Protein AF-A0A4C2EU57-F1 (afdb_monomer)

Foldseek 3Di:
DVVLQVQLQVLCCVQVVWRWDFDCVDDDARGKIWTWDWADFPNDIFTWIWIWDDHLVFIDTAKIKTKDFPPDPCVVRCVVQWAFDDDPDRITITIGGDDCVRCVVVRVSSRVSSVVRND

Organism: NCBI:txid2509225

Mean predicted aligned error: 3.51 Å

pLDDT: mean 94.24, std 5.24, range [62.16, 97.94]

Structure (mmCIF, N/CA/C/O backbone):
data_AF-A0A4C2EU57-F1
#
_entry.id   AF-A0A4C2EU57-F1
#
loop_
_atom_site.group_PDB
_atom_site.id
_atom_site.type_symbol
_atom_site.label_atom_id
_atom_site.label_alt_id
_atom_site.label_comp_id
_atom_site.label_asym_id
_atom_site.label_entity_id
_atom_site.label_seq_id
_atom_site.pdbx_PDB_ins_code
_atom_site.Cartn_x
_atom_site.Cartn_y
_atom_site.Cartn_z
_atom_site.occupancy
_atom_site.B_iso_or_equiv
_atom_site.auth_seq_id
_atom_site.auth_comp_id
_atom_site.auth_asym_id
_atom_site.auth_atom_id
_atom_site.pdbx_PDB_model_num
ATOM 1 N N . MET A 1 1 ? -20.353 -2.893 13.378 1.00 62.16 1 MET A N 1
ATOM 2 C CA . MET A 1 1 ? -19.400 -3.326 12.343 1.00 62.16 1 MET A CA 1
ATOM 3 C C . MET A 1 1 ? -19.336 -2.247 11.286 1.00 62.16 1 MET A C 1
ATOM 5 O O . MET A 1 1 ? -18.338 -1.561 11.316 1.00 62.16 1 MET A O 1
ATOM 9 N N . SER A 1 2 ? -20.425 -1.957 10.550 1.00 71.56 2 SER A N 1
ATOM 10 C CA . SER A 1 2 ? -20.508 -0.766 9.669 1.00 71.56 2 SER A CA 1
ATOM 11 C C . SER A 1 2 ? -20.022 0.517 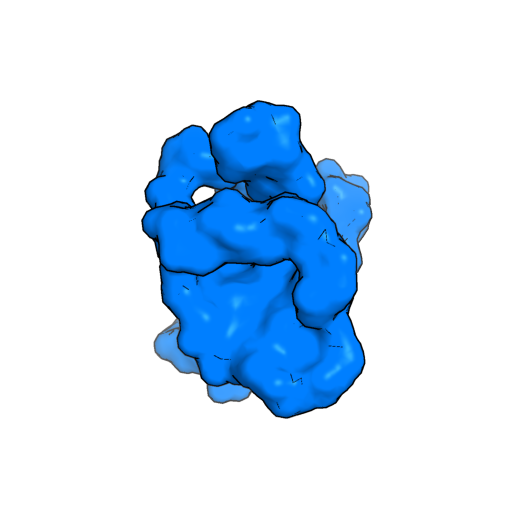10.354 1.00 71.56 2 SER A C 1
ATOM 13 O O . SER A 1 2 ? -19.064 1.101 9.890 1.00 71.56 2 SER A O 1
ATOM 15 N N . ASP A 1 3 ? -20.553 0.844 11.541 1.00 85.81 3 ASP A N 1
ATOM 16 C CA . ASP A 1 3 ? -20.155 2.072 12.253 1.00 85.81 3 ASP A CA 1
ATOM 17 C C . ASP A 1 3 ? -18.651 2.171 12.588 1.00 85.81 3 ASP A C 1
ATOM 19 O O . ASP A 1 3 ? -18.148 3.273 12.731 1.00 85.81 3 ASP A O 1
ATOM 23 N N . LYS A 1 4 ? -17.942 1.039 12.743 1.00 92.25 4 LYS A N 1
ATOM 24 C CA . LYS A 1 4 ? -16.491 1.032 13.013 1.00 92.25 4 LYS A CA 1
ATOM 25 C C . LYS A 1 4 ? -15.656 1.081 11.737 1.00 92.25 4 LYS A C 1
ATOM 27 O O . LYS A 1 4 ? -14.528 1.541 11.784 1.00 92.25 4 LYS A O 1
ATOM 32 N N . VAL A 1 5 ? -16.185 0.545 10.639 1.00 94.75 5 VAL A N 1
ATOM 33 C CA . VAL A 1 5 ? -15.536 0.636 9.329 1.00 94.75 5 VAL A CA 1
ATOM 34 C C . VAL A 1 5 ? -15.584 2.081 8.859 1.00 94.75 5 VAL A C 1
ATOM 36 O O . VAL A 1 5 ? -14.535 2.628 8.563 1.00 94.75 5 VAL A O 1
ATOM 39 N N . ASP A 1 6 ? -16.756 2.716 8.931 1.00 95.31 6 ASP A N 1
ATOM 40 C CA . ASP A 1 6 ? -16.919 4.131 8.584 1.00 95.31 6 ASP A CA 1
ATOM 41 C C . ASP A 1 6 ? -16.002 5.022 9.460 1.00 95.31 6 ASP A C 1
ATOM 43 O O . ASP A 1 6 ? -15.330 5.911 8.957 1.00 95.31 6 ASP A O 1
ATOM 47 N N . GLU A 1 7 ? -15.909 4.744 10.771 1.00 96.38 7 GLU A N 1
ATOM 48 C CA . GLU A 1 7 ? -15.002 5.464 11.686 1.00 96.38 7 GLU A CA 1
ATOM 49 C C . GLU A 1 7 ? -13.516 5.239 11.358 1.00 96.38 7 GLU A C 1
ATOM 51 O O . GLU A 1 7 ? -12.709 6.147 11.529 1.00 96.38 7 GLU A O 1
ATOM 56 N N . PHE A 1 8 ? -13.149 4.044 10.889 1.00 97.00 8 PHE A N 1
ATOM 57 C CA . PHE A 1 8 ? -11.786 3.747 10.454 1.00 97.00 8 PHE A CA 1
ATOM 58 C C . PHE A 1 8 ? -11.440 4.457 9.141 1.00 97.00 8 PHE A C 1
ATOM 60 O O . PHE A 1 8 ? -10.377 5.061 9.067 1.00 97.00 8 PHE A O 1
ATOM 67 N N . GLU A 1 9 ? -12.330 4.433 8.146 1.00 96.81 9 GLU A N 1
ATOM 68 C CA . GLU A 1 9 ? -12.160 5.159 6.877 1.00 96.81 9 GLU A CA 1
ATOM 69 C C . GLU A 1 9 ? -11.974 6.665 7.125 1.00 96.81 9 GLU A C 1
ATOM 71 O O . GLU A 1 9 ? -10.974 7.237 6.689 1.00 96.81 9 GLU A O 1
ATOM 76 N N . ASP A 1 10 ? -12.868 7.277 7.915 1.00 96.44 10 ASP A N 1
ATOM 77 C CA . ASP A 1 10 ? -12.787 8.698 8.281 1.00 96.44 10 ASP A CA 1
ATOM 78 C C . ASP A 1 10 ? -11.459 9.022 9.003 1.00 96.44 10 ASP A C 1
ATOM 80 O O . ASP A 1 10 ? -10.816 10.037 8.728 1.00 96.44 10 ASP A O 1
ATOM 84 N N . ALA A 1 11 ? -11.021 8.165 9.932 1.00 96.69 11 ALA A N 1
ATOM 85 C CA . ALA A 1 11 ? -9.796 8.396 10.696 1.00 96.69 11 ALA A CA 1
ATOM 86 C C . ALA A 1 11 ? -8.523 8.239 9.847 1.00 96.69 11 ALA A C 1
ATOM 88 O O . ALA A 1 11 ? -7.564 8.984 10.047 1.00 96.69 11 ALA A O 1
ATOM 89 N N . VAL A 1 12 ? -8.503 7.317 8.879 1.00 96.81 12 VAL A N 1
ATOM 90 C CA . VAL A 1 12 ? -7.383 7.187 7.932 1.00 96.81 12 VAL A CA 1
ATOM 91 C C . VAL A 1 12 ? -7.277 8.446 7.059 1.00 96.81 12 VAL A C 1
ATOM 93 O O . VAL A 1 12 ? -6.183 9.000 6.929 1.00 96.81 12 VAL A O 1
ATOM 96 N N . GLU A 1 13 ? -8.399 8.982 6.561 1.00 95.44 13 GLU A N 1
ATOM 97 C CA . GLU A 1 13 ? -8.397 10.242 5.798 1.00 95.44 13 GLU A CA 1
ATOM 98 C C . GLU A 1 13 ? -7.854 11.414 6.635 1.00 95.44 13 GLU A C 1
ATOM 100 O O . GLU A 1 13 ? -7.009 12.187 6.170 1.00 95.44 13 GLU A O 1
ATOM 105 N N . GLU A 1 14 ? -8.297 11.539 7.890 1.00 94.25 14 GLU A N 1
ATOM 106 C CA . GLU A 1 14 ? -7.901 12.639 8.775 1.00 94.25 14 GLU A CA 1
ATO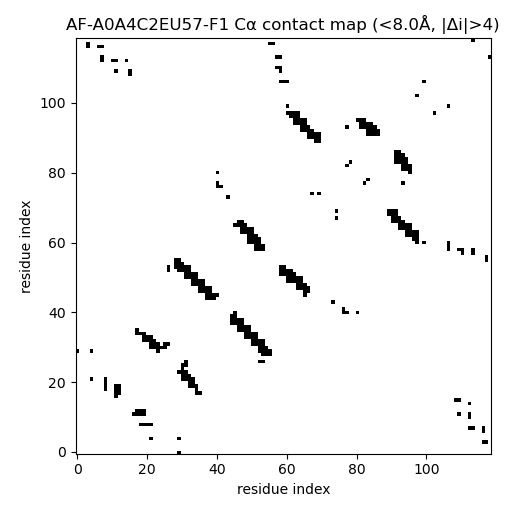M 107 C C . GLU A 1 14 ? -6.443 12.555 9.260 1.00 94.25 14 GLU A C 1
ATOM 109 O O . GLU A 1 14 ? -5.792 13.595 9.421 1.00 94.25 14 GLU A O 1
ATOM 114 N N . GLU A 1 15 ? -5.934 11.349 9.528 1.00 94.56 15 GLU A N 1
ATOM 115 C CA . GLU A 1 15 ? -4.646 11.150 10.203 1.00 94.56 15 GLU A CA 1
ATOM 116 C C . GLU A 1 15 ? -3.488 10.821 9.255 1.00 94.56 15 GLU A C 1
ATOM 118 O O . GLU A 1 15 ? -2.346 11.174 9.564 1.00 94.56 15 GLU A O 1
ATOM 123 N N . THR A 1 16 ? -3.752 10.196 8.101 1.00 88.06 16 THR A N 1
ATOM 124 C CA . THR A 1 16 ? -2.698 9.754 7.168 1.00 88.06 16 THR A CA 1
ATOM 125 C C . THR A 1 16 ? -2.768 10.409 5.790 1.00 88.06 16 THR A C 1
ATOM 127 O O . THR A 1 16 ? -1.934 10.102 4.947 1.00 88.06 16 THR A O 1
ATOM 130 N N . GLU A 1 17 ? -3.735 11.303 5.545 1.00 89.25 17 GLU A N 1
ATOM 131 C CA . GLU A 1 17 ? -3.986 11.935 4.234 1.00 89.25 17 GLU A CA 1
ATOM 132 C C . GLU A 1 17 ? -4.315 10.927 3.107 1.00 89.25 17 GLU A C 1
ATOM 134 O O . GLU A 1 17 ? -4.258 11.278 1.927 1.00 89.25 17 GLU A O 1
ATOM 139 N N . HIS A 1 18 ? -4.676 9.687 3.462 1.00 9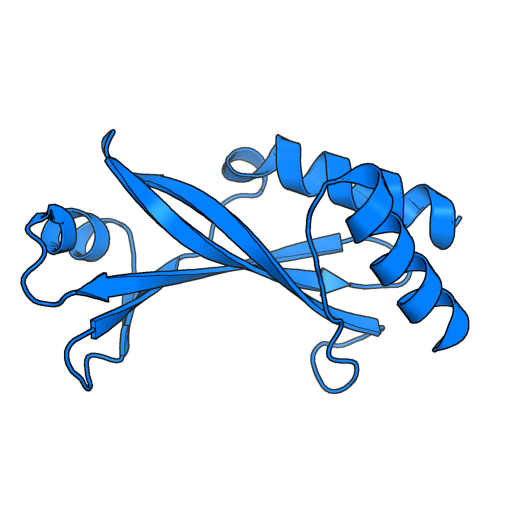2.50 18 HIS A N 1
ATOM 140 C CA . HIS A 1 18 ? -5.055 8.637 2.517 1.00 92.50 18 HIS A CA 1
ATOM 141 C C . HIS A 1 18 ? -6.575 8.481 2.505 1.00 92.50 18 HIS A C 1
ATOM 143 O O . HIS A 1 18 ? -7.186 8.310 3.552 1.00 92.50 18 HIS A O 1
ATOM 149 N N . ASP A 1 19 ? -7.179 8.521 1.322 1.00 93.19 19 ASP A N 1
ATOM 150 C CA . ASP A 1 19 ? -8.604 8.239 1.138 1.00 93.19 19 ASP A CA 1
ATOM 151 C C . ASP A 1 19 ? -8.756 6.748 0.828 1.00 93.19 19 ASP A C 1
ATOM 153 O O . ASP A 1 19 ? -8.244 6.273 -0.189 1.00 93.19 19 ASP A O 1
ATOM 157 N N . ILE A 1 20 ? -9.396 6.003 1.729 1.00 96.31 20 ILE A N 1
ATOM 158 C CA . ILE A 1 20 ? -9.557 4.553 1.607 1.00 96.31 20 ILE A CA 1
ATOM 159 C C . ILE A 1 20 ? -11.028 4.169 1.568 1.00 96.31 20 ILE A C 1
ATOM 161 O O . ILE A 1 20 ? -11.893 4.823 2.146 1.00 96.31 20 ILE A O 1
ATOM 165 N N . TRP A 1 21 ? -11.301 3.032 0.937 1.00 95.94 21 TRP A N 1
ATOM 166 C CA . TRP A 1 21 ? -12.607 2.395 0.995 1.00 95.94 21 TRP A CA 1
ATOM 167 C C . TRP A 1 21 ? -12.450 0.911 1.308 1.00 95.94 21 TRP A C 1
ATOM 169 O O . TRP A 1 21 ? -11.718 0.198 0.620 1.00 95.94 21 TRP A O 1
ATOM 179 N N . VAL A 1 22 ? -13.145 0.441 2.343 1.00 96.69 22 VAL A N 1
ATOM 180 C CA . VAL A 1 22 ? -13.088 -0.949 2.789 1.00 96.69 22 VAL A CA 1
ATOM 181 C C . VAL A 1 22 ? -14.158 -1.775 2.074 1.00 96.69 22 VAL A C 1
ATOM 183 O O . VAL A 1 22 ? -15.360 -1.679 2.354 1.00 96.69 22 VAL A O 1
ATOM 186 N N . ASP A 1 23 ? -13.721 -2.687 1.207 1.00 95.81 23 ASP A N 1
ATOM 187 C CA . ASP A 1 23 ? -14.577 -3.710 0.621 1.00 95.81 23 ASP A CA 1
ATOM 188 C C . ASP A 1 23 ? -14.861 -4.833 1.631 1.00 95.81 23 ASP A C 1
ATOM 190 O O . ASP A 1 23 ? -14.106 -5.798 1.782 1.00 95.81 23 ASP A O 1
ATOM 194 N N . GLN A 1 24 ? -16.016 -4.741 2.293 1.00 93.69 24 GLN A N 1
ATOM 195 C CA . GLN A 1 24 ? -16.517 -5.757 3.230 1.00 93.69 24 GLN A CA 1
ATOM 196 C C . GLN A 1 24 ? -16.990 -7.058 2.542 1.00 93.69 24 GLN A C 1
ATOM 198 O O . GLN A 1 24 ? -17.507 -7.966 3.200 1.00 93.69 24 GLN A O 1
ATOM 203 N N . HIS A 1 25 ? -16.898 -7.163 1.212 1.00 92.88 25 HIS A N 1
ATOM 204 C CA . HIS A 1 25 ? -17.126 -8.406 0.471 1.00 92.88 25 HIS A CA 1
ATOM 205 C C . HIS A 1 25 ? -15.837 -9.187 0.191 1.00 92.88 25 HIS A C 1
ATOM 207 O O . HIS A 1 25 ? -15.919 -10.308 -0.324 1.00 92.88 25 HIS A O 1
ATOM 213 N N . MET A 1 26 ? -14.683 -8.624 0.546 1.00 89.69 26 MET A N 1
ATOM 214 C CA . MET A 1 26 ? -13.369 -9.248 0.436 1.00 89.69 26 MET A CA 1
ATOM 215 C C . MET A 1 26 ? -12.781 -9.550 1.820 1.00 89.69 26 MET A C 1
ATOM 217 O O . MET A 1 26 ? -13.196 -8.986 2.826 1.00 89.69 26 MET A O 1
ATOM 221 N N . GLY A 1 27 ? -11.826 -10.478 1.873 1.00 83.31 27 GLY A N 1
ATOM 222 C CA . GLY A 1 27 ? -11.190 -10.899 3.122 1.00 83.31 27 GLY A CA 1
ATOM 223 C C . GLY A 1 27 ? -12.000 -11.871 3.981 1.00 83.31 27 GLY A C 1
ATOM 224 O O . GLY A 1 27 ? -13.115 -12.276 3.648 1.00 83.31 27 GLY A O 1
ATOM 225 N N . ASP A 1 28 ? -11.376 -12.295 5.081 1.00 79.50 28 ASP A N 1
ATOM 226 C CA . ASP A 1 28 ? -11.912 -13.321 5.985 1.00 79.50 28 ASP A CA 1
ATOM 227 C C . ASP A 1 28 ? -12.620 -12.736 7.226 1.00 79.50 28 ASP A C 1
ATOM 229 O O . ASP A 1 28 ? -13.335 -13.474 7.911 1.00 79.50 28 ASP A O 1
ATOM 233 N N . ASP A 1 29 ? -12.433 -11.441 7.523 1.00 89.50 29 ASP A N 1
ATOM 234 C CA . ASP A 1 29 ? -12.979 -10.770 8.715 1.00 89.50 29 ASP A CA 1
ATOM 235 C C . ASP A 1 29 ? -13.754 -9.482 8.379 1.00 89.50 29 ASP A C 1
ATOM 237 O O . ASP A 1 29 ? -14.941 -9.566 8.055 1.00 89.50 29 ASP A O 1
ATOM 241 N N . ILE A 1 30 ? -13.118 -8.302 8.446 1.00 94.81 30 ILE A N 1
ATOM 242 C CA . ILE A 1 30 ? -13.809 -7.022 8.224 1.00 94.81 30 ILE A CA 1
ATOM 243 C C . ILE A 1 30 ? -13.879 -6.680 6.737 1.00 94.81 30 ILE A C 1
ATOM 245 O O . ILE A 1 30 ? -14.962 -6.375 6.242 1.00 94.81 30 ILE A O 1
ATOM 249 N N . GLY A 1 31 ? -12.746 -6.692 6.040 1.00 96.12 31 GLY A N 1
ATOM 250 C CA . GLY A 1 31 ? -12.689 -6.267 4.645 1.00 96.12 31 GLY A CA 1
ATOM 251 C C . GLY A 1 31 ? -11.269 -6.071 4.142 1.00 96.12 31 GLY A C 1
ATOM 252 O O . GLY A 1 31 ? -10.311 -6.161 4.915 1.00 96.12 31 GLY A O 1
ATOM 253 N N . TRP A 1 32 ? -11.139 -5.788 2.850 1.00 97.62 32 TRP A N 1
ATOM 254 C CA . TRP A 1 32 ? -9.889 -5.303 2.262 1.00 97.62 32 TRP A CA 1
ATOM 255 C C . TRP A 1 32 ? -10.004 -3.827 1.915 1.00 97.62 32 TRP A C 1
ATOM 257 O O . TRP A 1 32 ? -11.094 -3.352 1.620 1.00 97.62 32 TRP A O 1
ATOM 267 N N . PHE A 1 33 ? -8.891 -3.112 1.943 1.00 97.69 33 PHE A N 1
ATOM 268 C CA . PHE A 1 33 ? -8.782 -1.751 1.428 1.00 97.69 33 PHE A CA 1
ATOM 269 C C . PHE A 1 33 ? -7.418 -1.594 0.769 1.00 97.69 33 PHE A C 1
ATOM 271 O O . PHE A 1 33 ? -6.499 -2.352 1.084 1.00 97.69 33 PHE A O 1
ATOM 278 N N . PHE A 1 34 ? -7.284 -0.609 -0.109 1.00 97.25 34 PHE A N 1
ATOM 279 C CA . PHE A 1 34 ? -6.008 -0.282 -0.727 1.00 97.25 34 PHE A CA 1
ATOM 280 C C . PHE A 1 34 ? -5.557 1.122 -0.334 1.00 97.25 34 PHE A C 1
ATOM 282 O O . PHE A 1 34 ? -6.372 1.964 0.048 1.00 97.25 34 PHE A O 1
ATOM 289 N N . VAL A 1 35 ? -4.250 1.354 -0.406 1.00 97.50 35 VAL A N 1
ATOM 290 C CA . VAL A 1 35 ? -3.633 2.666 -0.217 1.00 97.50 35 VAL A CA 1
ATOM 291 C C . VAL A 1 35 ? -2.666 2.927 -1.360 1.00 97.50 35 VAL A C 1
ATOM 293 O O . VAL A 1 35 ? -1.759 2.128 -1.597 1.00 97.50 35 VAL A O 1
ATOM 296 N N . ASP A 1 36 ? -2.826 4.074 -2.015 1.00 95.88 36 ASP A N 1
ATOM 297 C CA . ASP A 1 36 ? -1.856 4.572 -2.987 1.00 95.88 36 ASP A CA 1
ATOM 298 C C . ASP A 1 36 ? -0.548 4.9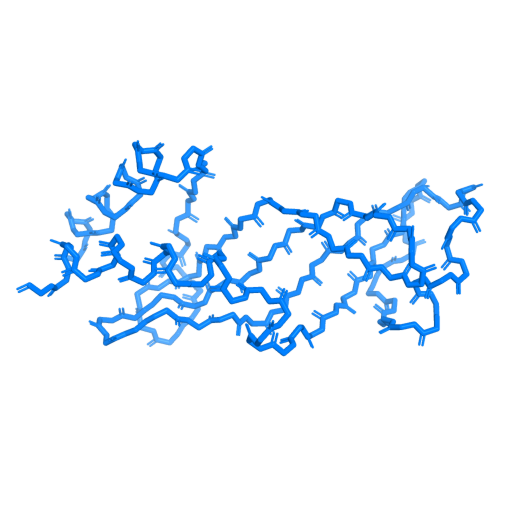42 -2.278 1.00 95.88 36 ASP A C 1
ATOM 300 O O . ASP A 1 36 ? -0.526 5.737 -1.329 1.00 95.88 36 ASP A O 1
ATOM 304 N N . SER A 1 37 ? 0.561 4.383 -2.748 1.00 94.56 37 SER A N 1
ATOM 305 C CA . SER A 1 37 ? 1.892 4.690 -2.239 1.00 94.56 37 SER A CA 1
ATOM 306 C C . SER A 1 37 ? 2.955 4.579 -3.325 1.00 94.56 37 SER A C 1
ATOM 308 O O . SER A 1 37 ? 2.683 4.280 -4.485 1.00 94.56 37 SER A O 1
ATOM 310 N N . GLU A 1 38 ? 4.194 4.833 -2.930 1.00 95.00 38 GLU A N 1
ATOM 311 C CA . GLU A 1 38 ? 5.360 4.754 -3.795 1.00 95.00 38 GLU A CA 1
ATOM 312 C C . GLU A 1 38 ? 6.255 3.594 -3.345 1.00 95.00 38 GLU A C 1
ATOM 314 O O . GLU A 1 38 ? 6.620 3.495 -2.171 1.00 95.00 38 GLU A O 1
ATOM 319 N N . LEU A 1 39 ? 6.652 2.734 -4.284 1.00 96.00 39 LEU A N 1
ATOM 320 C CA . LEU A 1 39 ? 7.646 1.683 -4.054 1.00 96.00 39 LEU A CA 1
ATOM 321 C C . LEU A 1 39 ? 8.929 1.988 -4.831 1.00 96.00 39 LEU A C 1
ATOM 323 O O . LEU A 1 39 ? 8.886 2.421 -5.983 1.00 96.00 39 LEU A O 1
ATOM 327 N N . GLU A 1 40 ? 10.086 1.762 -4.203 1.00 96.31 40 GLU A N 1
ATOM 328 C CA . GLU A 1 40 ? 11.394 1.970 -4.830 1.00 96.31 40 GLU A CA 1
ATOM 329 C C . GLU A 1 40 ? 12.028 0.632 -5.226 1.00 96.31 40 GLU A C 1
ATOM 331 O O . GLU A 1 40 ? 12.360 -0.190 -4.373 1.00 96.31 40 GLU A O 1
ATOM 336 N N . PHE A 1 41 ? 12.287 0.454 -6.522 1.00 96.38 41 PHE A N 1
ATOM 337 C CA . PHE A 1 41 ? 13.031 -0.684 -7.056 1.00 96.38 41 PHE A CA 1
ATOM 338 C C . PHE A 1 41 ? 14.266 -0.190 -7.795 1.00 96.38 41 PHE A C 1
ATOM 340 O O . PHE A 1 41 ? 14.189 0.631 -8.705 1.00 96.38 41 PHE A O 1
ATOM 347 N N . GLN A 1 42 ? 15.435 -0.697 -7.402 1.00 95.62 42 GLN A N 1
ATOM 348 C CA . GLN A 1 42 ? 16.720 -0.352 -8.024 1.00 95.62 42 GLN A CA 1
ATOM 349 C C . GLN A 1 42 ? 16.995 1.173 -8.114 1.00 95.62 42 GLN A C 1
ATOM 351 O O . GLN A 1 42 ? 17.768 1.617 -8.964 1.00 95.62 42 GLN A O 1
ATOM 356 N N . GLY A 1 43 ? 16.424 1.969 -7.199 1.00 95.81 43 GLY A N 1
ATOM 357 C CA . GLY A 1 43 ? 16.558 3.431 -7.149 1.00 95.81 43 GLY A CA 1
ATOM 358 C C . GLY A 1 43 ? 15.572 4.208 -8.030 1.00 95.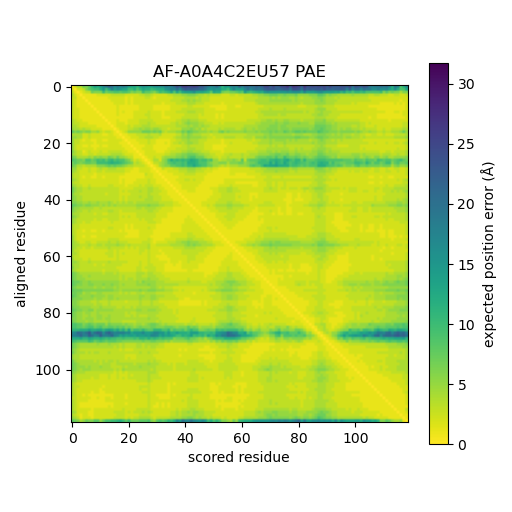81 43 GLY A C 1
ATOM 359 O O . GLY A 1 43 ? 15.706 5.426 -8.132 1.00 95.81 43 GLY A O 1
ATOM 360 N N . GLU A 1 44 ? 14.617 3.523 -8.661 1.00 97.50 44 GLU A N 1
ATOM 361 C CA . GLU A 1 44 ? 13.494 4.117 -9.387 1.00 97.50 44 GLU A CA 1
ATOM 362 C C . GLU A 1 44 ? 12.204 3.951 -8.581 1.00 97.50 44 GLU A C 1
ATOM 364 O O . GLU A 1 44 ? 11.966 2.901 -7.984 1.00 97.50 44 GLU A O 1
ATOM 369 N N . THR A 1 45 ? 11.368 4.987 -8.584 1.00 96.75 45 THR A N 1
ATOM 370 C CA . THR A 1 45 ? 10.098 5.019 -7.852 1.00 96.75 45 THR A CA 1
ATOM 371 C C . THR A 1 45 ? 8.927 4.704 -8.777 1.00 96.75 45 THR A C 1
ATOM 373 O O . THR A 1 45 ? 8.874 5.197 -9.911 1.00 96.75 45 THR A O 1
ATOM 376 N N . PHE A 1 46 ? 7.991 3.898 -8.284 1.00 97.19 46 PHE A N 1
ATOM 377 C CA . PHE A 1 46 ? 6.788 3.474 -8.987 1.00 97.19 46 PHE A CA 1
ATOM 378 C C . PHE A 1 46 ? 5.562 3.752 -8.126 1.00 97.19 46 PHE A C 1
ATOM 380 O O . PHE A 1 46 ? 5.575 3.458 -6.930 1.00 97.19 46 PHE A O 1
ATOM 387 N N . ASP A 1 47 ? 4.518 4.287 -8.757 1.00 96.12 47 ASP A N 1
ATOM 388 C CA . ASP A 1 47 ? 3.197 4.392 -8.148 1.00 96.12 47 ASP A CA 1
ATOM 389 C C . ASP A 1 47 ? 2.625 2.979 -7.979 1.00 96.12 47 ASP A C 1
ATOM 391 O O . ASP A 1 47 ? 2.656 2.171 -8.915 1.00 96.12 47 ASP A O 1
ATOM 395 N N . ALA A 1 48 ? 2.143 2.677 -6.779 1.00 97.06 48 ALA A N 1
ATOM 396 C CA . ALA A 1 48 ? 1.631 1.369 -6.416 1.00 97.06 48 ALA A CA 1
ATOM 397 C C . ALA A 1 48 ? 0.350 1.490 -5.589 1.00 97.06 48 ALA A C 1
ATOM 399 O O . ALA A 1 48 ? 0.251 2.343 -4.709 1.00 97.06 48 ALA A O 1
ATOM 400 N N . GLU A 1 49 ? -0.591 0.584 -5.820 1.00 97.62 49 GLU A N 1
ATOM 401 C CA . GLU A 1 49 ? -1.753 0.378 -4.958 1.00 97.62 49 GLU A CA 1
ATOM 402 C C . GLU A 1 49 ? -1.417 -0.772 -4.005 1.00 97.62 49 GLU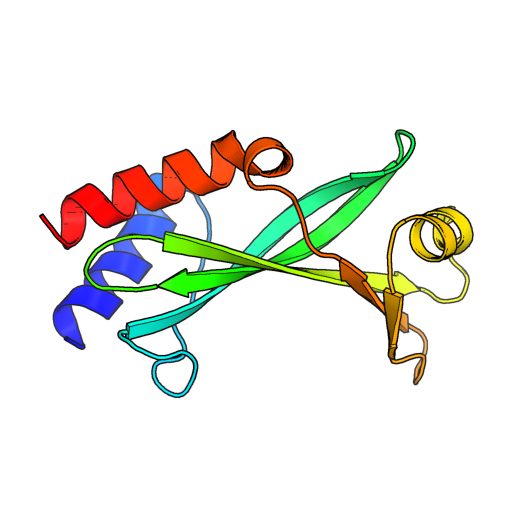 A C 1
ATOM 404 O O . GLU A 1 49 ? -1.209 -1.900 -4.446 1.00 97.62 49 GLU A O 1
ATOM 409 N N . LEU A 1 50 ? -1.285 -0.502 -2.704 1.00 97.94 50 LEU A N 1
ATOM 410 C CA . LEU A 1 50 ? -1.029 -1.544 -1.707 1.00 97.94 50 LEU A CA 1
ATOM 411 C C . LEU A 1 50 ? -2.333 -2.039 -1.103 1.00 97.94 50 LEU A C 1
ATOM 413 O O . LEU A 1 50 ? -3.026 -1.272 -0.442 1.00 97.94 50 LEU A O 1
ATOM 417 N N . ASP A 1 51 ? -2.609 -3.329 -1.253 1.00 97.44 51 ASP A N 1
ATOM 418 C CA . ASP A 1 51 ? -3.760 -3.996 -0.660 1.00 97.44 51 ASP A CA 1
ATOM 419 C C . ASP A 1 51 ? -3.480 -4.441 0.778 1.00 97.44 51 ASP A C 1
ATOM 421 O O . ASP A 1 51 ? -2.458 -5.062 1.098 1.00 97.44 51 ASP A O 1
ATOM 425 N N . PHE A 1 52 ? -4.453 -4.195 1.648 1.00 97.56 52 PHE A N 1
ATOM 426 C CA . PHE A 1 52 ? -4.424 -4.550 3.057 1.00 97.56 52 PHE A CA 1
ATOM 427 C C . PHE A 1 52 ? -5.660 -5.350 3.442 1.00 97.56 52 PHE A C 1
ATOM 429 O O . PHE A 1 52 ? -6.782 -5.056 3.036 1.00 97.56 52 PHE A O 1
ATOM 436 N N . ASN A 1 53 ? -5.464 -6.331 4.320 1.00 97.25 53 ASN A N 1
ATOM 437 C CA . ASN A 1 53 ? -6.557 -6.961 5.044 1.00 97.25 53 ASN A CA 1
ATOM 438 C C . ASN A 1 53 ? -6.783 -6.240 6.378 1.00 97.25 53 ASN A C 1
ATOM 440 O O . ASN A 1 53 ? -5.860 -6.124 7.190 1.00 97.25 53 ASN A O 1
ATOM 444 N N . LEU A 1 54 ? -8.029 -5.836 6.618 1.00 96.94 54 LEU A N 1
ATOM 445 C CA . LEU A 1 54 ? -8.511 -5.280 7.876 1.00 96.94 54 LEU A CA 1
ATOM 446 C C . LEU A 1 54 ? -9.218 -6.369 8.694 1.00 96.94 54 LEU A C 1
ATOM 448 O O . LEU A 1 54 ? -10.111 -7.067 8.204 1.00 96.94 54 LEU A O 1
ATOM 452 N N . SER A 1 55 ? -8.843 -6.494 9.965 1.00 95.44 55 SER A N 1
ATOM 453 C CA . SER A 1 55 ? -9.493 -7.380 10.938 1.00 95.44 55 SER A CA 1
ATOM 454 C C . SER A 1 55 ? -9.766 -6.653 12.255 1.00 95.44 55 SER A C 1
ATOM 456 O O . SER A 1 55 ? -9.255 -5.556 12.481 1.00 95.44 55 SER A O 1
ATOM 458 N N . GLU A 1 56 ? -10.547 -7.256 13.154 1.00 92.25 56 GLU A N 1
ATOM 459 C CA . GLU A 1 56 ? -10.741 -6.700 14.504 1.00 92.25 56 GLU A CA 1
ATOM 460 C C . GLU A 1 56 ? -9.434 -6.655 15.318 1.00 92.25 56 GLU A C 1
ATOM 462 O O . GLU A 1 56 ? -9.330 -5.860 16.251 1.00 92.25 56 GLU A O 1
ATOM 467 N N . GLU A 1 57 ? -8.454 -7.508 14.996 1.00 93.50 57 GLU A N 1
ATOM 468 C CA . GLU A 1 57 ? -7.218 -7.651 15.776 1.00 93.50 57 GLU A CA 1
ATOM 469 C C . GLU A 1 57 ? -6.039 -6.839 15.227 1.00 93.50 57 GLU A C 1
ATOM 471 O O . GLU A 1 57 ? -5.222 -6.366 16.014 1.00 93.50 57 GLU A O 1
ATOM 476 N N . ASP A 1 58 ? -5.921 -6.705 13.905 1.00 95.38 58 ASP A N 1
ATOM 477 C CA . ASP A 1 58 ? -4.778 -6.049 13.256 1.00 95.38 58 ASP A CA 1
ATOM 478 C C . ASP A 1 58 ? -5.061 -5.684 11.784 1.00 95.38 58 ASP A C 1
ATOM 480 O O . ASP A 1 58 ? -6.072 -6.095 11.196 1.00 95.38 58 ASP A O 1
ATOM 484 N N . ILE A 1 59 ? -4.109 -4.965 11.187 1.00 95.31 59 ILE A N 1
ATOM 485 C CA . ILE A 1 59 ? -3.964 -4.718 9.751 1.00 95.31 59 ILE A CA 1
ATOM 486 C C . ILE A 1 59 ? -2.739 -5.474 9.227 1.00 95.31 59 ILE A C 1
ATOM 488 O O . ILE A 1 59 ? -1.679 -5.490 9.856 1.00 95.31 59 ILE A O 1
ATOM 492 N N . SER A 1 60 ? -2.873 -6.081 8.048 1.00 95.44 60 SER A N 1
ATOM 493 C CA . SER A 1 60 ? -1.784 -6.801 7.379 1.00 95.44 60 SER A CA 1
ATOM 494 C C . SER A 1 60 ? -1.723 -6.466 5.894 1.00 95.44 60 SER A C 1
ATOM 496 O O . SER A 1 60 ? -2.738 -6.596 5.207 1.00 95.44 60 SER A O 1
ATOM 498 N N . VAL A 1 61 ? -0.536 -6.111 5.399 1.00 97.12 61 VAL A N 1
ATOM 499 C CA . VAL A 1 61 ? -0.276 -5.944 3.961 1.00 97.12 61 VAL A CA 1
ATOM 500 C C . VAL A 1 61 ? -0.399 -7.284 3.227 1.00 97.12 61 VAL A C 1
ATOM 502 O O . VAL A 1 61 ? -0.016 -8.328 3.764 1.00 97.12 61 VAL A O 1
ATOM 505 N N . LEU A 1 62 ? -0.967 -7.261 2.023 1.00 96.50 62 LEU A N 1
ATOM 506 C CA . LEU A 1 62 ? -1.211 -8.442 1.197 1.00 96.50 62 LEU A CA 1
ATOM 507 C C . LEU A 1 62 ? -0.268 -8.479 -0.004 1.00 96.50 62 LEU A C 1
ATOM 509 O O . LEU A 1 62 ? 0.596 -9.352 -0.085 1.00 96.50 62 LEU A O 1
ATOM 513 N N . TYR A 1 63 ? -0.453 -7.546 -0.928 1.00 97.00 63 TYR A N 1
ATOM 514 C CA . TYR A 1 63 ? 0.344 -7.367 -2.132 1.00 97.00 63 TYR A CA 1
ATOM 515 C C . TYR A 1 63 ? 0.219 -5.911 -2.591 1.00 97.00 63 TYR A C 1
ATOM 517 O O . TYR A 1 63 ? -0.539 -5.134 -2.016 1.00 97.00 63 TYR A O 1
ATOM 525 N N . ALA A 1 64 ? 1.008 -5.541 -3.586 1.00 97.94 64 ALA A N 1
ATOM 526 C CA . ALA A 1 64 ? 0.957 -4.260 -4.255 1.00 97.94 64 ALA A CA 1
ATOM 527 C C . ALA A 1 64 ? 0.743 -4.481 -5.752 1.00 97.94 64 ALA A C 1
ATOM 529 O O . ALA A 1 64 ? 1.368 -5.369 -6.343 1.00 97.94 64 ALA A O 1
ATOM 530 N N . GLU A 1 65 ? -0.102 -3.660 -6.356 1.00 97.81 65 GLU A N 1
ATOM 531 C CA . GLU A 1 65 ? -0.286 -3.585 -7.797 1.00 97.81 65 GLU A CA 1
ATOM 532 C C . GLU A 1 65 ? 0.448 -2.364 -8.345 1.00 97.81 65 GLU A C 1
ATOM 534 O O . GLU A 1 65 ? 0.335 -1.261 -7.819 1.00 97.81 65 GLU A O 1
ATOM 539 N N . ILE A 1 66 ? 1.230 -2.561 -9.403 1.00 97.81 66 ILE A N 1
ATOM 540 C CA . ILE A 1 66 ? 2.013 -1.505 -10.043 1.00 97.81 66 ILE A CA 1
ATOM 541 C C . ILE A 1 66 ? 1.595 -1.439 -11.504 1.00 97.81 66 ILE A C 1
ATOM 543 O O . ILE A 1 66 ? 1.776 -2.403 -12.254 1.00 97.81 66 ILE A O 1
ATOM 547 N N . THR A 1 67 ? 1.059 -0.289 -11.907 1.00 96.12 67 THR A N 1
ATOM 548 C CA . THR A 1 67 ? 0.680 -0.027 -13.297 1.00 96.12 67 THR A CA 1
ATOM 549 C C . THR A 1 67 ? 1.757 0.803 -13.983 1.00 96.12 67 THR A C 1
ATOM 551 O O . THR A 1 67 ? 2.200 1.823 -13.455 1.00 96.12 67 THR A O 1
ATOM 554 N N . ILE A 1 68 ? 2.183 0.384 -15.173 1.00 96.31 68 ILE A N 1
ATOM 555 C CA . ILE A 1 68 ? 3.179 1.110 -15.965 1.00 96.31 68 ILE A CA 1
ATOM 556 C C . ILE A 1 68 ? 2.843 1.073 -17.457 1.00 96.31 68 ILE A C 1
ATOM 558 O O . ILE A 1 68 ? 2.400 0.048 -17.967 1.00 96.31 68 ILE A O 1
ATOM 562 N N . ASP A 1 69 ? 3.099 2.168 -18.171 1.00 95.44 69 ASP A N 1
ATOM 563 C CA . ASP A 1 69 ? 2.971 2.234 -19.634 1.00 95.44 69 ASP A CA 1
ATOM 564 C C . ASP A 1 69 ? 3.910 1.202 -20.306 1.00 95.44 69 ASP A C 1
ATOM 566 O O . ASP A 1 69 ? 5.072 1.054 -19.909 1.00 95.44 69 ASP A O 1
ATOM 570 N N . ASP A 1 70 ? 3.438 0.474 -21.328 1.00 93.38 70 ASP A N 1
ATOM 571 C CA . ASP A 1 70 ? 4.249 -0.544 -22.026 1.00 93.38 70 ASP A CA 1
ATOM 572 C C . ASP A 1 70 ? 5.493 0.051 -22.725 1.00 93.38 70 ASP A C 1
ATOM 574 O O . ASP A 1 70 ? 6.496 -0.652 -22.924 1.00 93.38 70 ASP A O 1
ATOM 578 N N . GLU A 1 71 ? 5.464 1.340 -23.079 1.00 94.44 71 GLU A N 1
ATOM 579 C CA . GLU A 1 71 ? 6.589 2.085 -23.651 1.00 94.44 71 GLU A CA 1
ATOM 580 C C . GLU A 1 71 ? 7.556 2.656 -22.590 1.00 94.44 71 GLU A C 1
ATOM 582 O O . GLU A 1 71 ? 8.610 3.184 -22.967 1.00 94.44 71 GLU A O 1
ATOM 587 N N . ASP A 1 72 ? 7.259 2.541 -21.288 1.00 95.75 72 ASP A N 1
ATOM 588 C CA . ASP A 1 72 ? 8.141 3.022 -20.217 1.00 95.75 72 ASP A CA 1
ATOM 589 C C . ASP A 1 72 ? 9.429 2.181 -20.138 1.00 95.75 72 ASP A C 1
ATOM 591 O O . ASP A 1 72 ? 9.426 0.946 -20.087 1.00 95.75 72 ASP A O 1
ATOM 595 N N . GLU A 1 73 ? 10.576 2.862 -20.111 1.00 95.19 73 GLU A N 1
ATOM 596 C CA . GLU A 1 73 ? 11.888 2.216 -20.066 1.00 95.19 73 GLU A CA 1
ATOM 597 C C . GLU A 1 73 ? 12.176 1.514 -18.732 1.00 95.19 73 GLU A C 1
ATOM 599 O O . GLU A 1 73 ? 12.988 0.587 -18.693 1.00 95.19 73 GLU A O 1
ATOM 604 N N . ARG A 1 74 ? 11.488 1.909 -17.654 1.00 95.94 74 ARG A N 1
ATOM 605 C CA . ARG A 1 74 ? 11.624 1.322 -16.316 1.00 95.94 74 ARG A CA 1
ATOM 606 C C . ARG A 1 74 ? 10.949 -0.044 -16.198 1.00 95.94 74 ARG A C 1
ATOM 608 O O . ARG A 1 74 ? 11.229 -0.760 -15.241 1.00 95.94 74 ARG A O 1
ATOM 615 N N . LYS A 1 75 ? 10.138 -0.459 -17.181 1.00 95.25 75 LYS A N 1
ATOM 616 C CA . LYS A 1 75 ? 9.467 -1.772 -17.212 1.00 95.25 75 LYS A CA 1
ATOM 617 C C . LYS A 1 75 ? 10.403 -2.942 -16.908 1.00 95.25 75 LYS A C 1
ATOM 619 O O . LYS A 1 75 ? 10.027 -3.860 -16.188 1.00 95.25 75 LYS A O 1
ATOM 624 N N . SER A 1 76 ? 11.633 -2.911 -17.428 1.00 95.50 76 SER A N 1
ATOM 625 C CA . SER A 1 76 ? 12.588 -4.005 -17.213 1.00 95.50 76 SER A CA 1
ATOM 626 C C . SER A 1 76 ? 12.960 -4.208 -15.743 1.00 95.50 76 SER A C 1
ATOM 628 O O . SER A 1 76 ? 13.373 -5.301 -15.383 1.00 95.50 76 SER A O 1
ATOM 630 N N . ILE A 1 77 ? 12.827 -3.176 -14.901 1.00 97.38 77 ILE A N 1
ATOM 631 C CA . ILE A 1 77 ? 13.038 -3.290 -13.452 1.00 97.38 77 ILE A CA 1
ATOM 632 C C . ILE A 1 77 ? 11.908 -4.125 -12.842 1.00 97.38 77 ILE A C 1
ATOM 634 O O . ILE A 1 77 ? 12.167 -5.086 -12.124 1.00 97.38 77 ILE A O 1
ATOM 638 N N . LEU A 1 78 ? 10.655 -3.819 -13.190 1.00 96.69 78 LEU A N 1
ATOM 639 C CA . LEU A 1 78 ? 9.499 -4.572 -12.701 1.00 96.69 78 LEU A CA 1
ATOM 640 C C . LEU A 1 78 ? 9.512 -6.023 -13.196 1.00 96.69 78 LEU A C 1
ATOM 642 O O . LEU A 1 78 ? 9.205 -6.927 -12.427 1.00 96.69 78 LEU A O 1
ATOM 646 N N . GLU A 1 79 ? 9.946 -6.280 -14.432 1.00 95.38 79 GLU A N 1
ATOM 647 C CA . GLU A 1 79 ? 10.120 -7.649 -14.948 1.00 95.38 79 GLU A CA 1
ATOM 648 C C . GLU A 1 79 ? 11.114 -8.502 -14.131 1.00 95.38 79 GLU A C 1
ATOM 650 O O . GLU A 1 79 ? 11.034 -9.733 -14.177 1.00 95.38 79 GLU A O 1
ATOM 655 N N . GLU A 1 80 ? 12.057 -7.879 -13.414 1.00 96.06 80 GLU A N 1
ATOM 656 C CA . GLU A 1 80 ? 13.041 -8.564 -12.565 1.00 96.06 80 GLU A CA 1
ATOM 657 C C . GLU A 1 80 ? 12.563 -8.746 -11.117 1.00 96.06 80 GLU A C 1
ATOM 659 O O . GLU A 1 80 ? 12.847 -9.785 -10.515 1.00 96.06 80 GLU A O 1
ATOM 664 N N . GLU A 1 81 ? 11.849 -7.761 -10.568 1.00 95.25 81 GLU A N 1
ATOM 665 C CA . GLU A 1 81 ? 11.496 -7.699 -9.140 1.00 95.25 81 GLU A CA 1
ATOM 666 C C . GLU A 1 81 ? 10.060 -8.171 -8.833 1.00 95.25 81 GLU A C 1
ATOM 668 O O . GLU A 1 81 ? 9.738 -8.492 -7.689 1.00 95.25 81 GLU A O 1
ATOM 673 N N . THR A 1 82 ? 9.185 -8.234 -9.840 1.00 96.19 82 THR A N 1
ATOM 674 C CA . THR A 1 82 ? 7.735 -8.437 -9.668 1.00 96.19 82 THR A CA 1
ATOM 675 C C . THR A 1 82 ? 7.187 -9.504 -10.628 1.00 96.19 82 THR A C 1
ATOM 677 O O . THR A 1 82 ? 7.925 -10.087 -11.427 1.00 96.19 82 THR A O 1
ATOM 680 N N . SER A 1 83 ? 5.888 -9.812 -10.545 1.00 96.88 83 SER A N 1
ATOM 681 C CA . SER A 1 83 ? 5.223 -10.747 -11.465 1.00 96.88 83 SER A CA 1
ATOM 682 C C . SER A 1 83 ? 4.211 -10.021 -12.343 1.00 96.88 83 SER A C 1
ATOM 684 O O . SER A 1 83 ? 3.358 -9.300 -11.850 1.00 96.88 83 SER A O 1
ATOM 686 N N . LEU A 1 84 ? 4.278 -10.223 -13.660 1.00 96.38 84 LEU A N 1
ATOM 687 C CA . LEU A 1 84 ? 3.308 -9.643 -14.591 1.00 96.38 84 LEU A CA 1
ATOM 688 C C . LEU A 1 84 ? 1.930 -10.299 -14.400 1.00 96.38 84 LEU A C 1
ATOM 690 O O . LEU A 1 84 ? 1.792 -11.507 -14.621 1.00 96.38 84 LEU A O 1
ATOM 694 N N . LEU A 1 85 ? 0.930 -9.499 -14.034 1.00 94.06 85 LEU A N 1
ATOM 695 C CA . LEU A 1 85 ? -0.447 -9.927 -13.791 1.00 94.06 85 LEU A CA 1
ATOM 696 C C . LEU A 1 85 ? -1.320 -9.760 -15.044 1.00 94.06 85 LEU A C 1
ATOM 698 O O . LEU A 1 85 ? -2.012 -10.701 -15.444 1.00 94.06 85 LEU A O 1
ATOM 702 N N . ASP A 1 86 ? -1.241 -8.598 -15.702 1.00 90.75 86 ASP A N 1
ATOM 703 C CA . ASP A 1 86 ? -1.940 -8.312 -16.960 1.00 90.75 86 ASP A CA 1
ATOM 704 C C . ASP A 1 86 ? -1.046 -7.532 -17.936 1.00 90.75 86 ASP A C 1
ATOM 706 O O . ASP A 1 86 ? -0.288 -6.645 -17.558 1.00 90.75 86 ASP A O 1
ATOM 710 N N . ALA A 1 87 ? -1.148 -7.880 -19.217 1.00 87.62 87 ALA A N 1
ATOM 711 C CA . ALA A 1 87 ? -0.450 -7.231 -20.327 1.00 87.62 87 ALA A CA 1
ATOM 712 C C . ALA A 1 87 ? -1.424 -6.708 -21.399 1.00 87.62 87 ALA A C 1
ATOM 714 O O . ALA A 1 87 ? -1.061 -6.542 -22.567 1.00 87.62 87 ALA A O 1
ATOM 715 N N . GLY A 1 88 ? -2.706 -6.583 -21.052 1.00 75.31 88 GLY A N 1
ATOM 716 C CA . GLY A 1 88 ? -3.772 -6.198 -21.959 1.00 75.31 88 GLY A CA 1
ATOM 717 C C . GLY A 1 88 ? -4.053 -4.701 -21.944 1.00 75.31 88 GLY A C 1
ATOM 718 O O . GLY A 1 88 ? -4.877 -4.248 -21.163 1.00 75.31 88 GLY A O 1
ATOM 719 N N . GLY A 1 89 ? -3.499 -3.950 -22.894 1.00 80.81 89 GLY A N 1
ATOM 720 C CA . GLY A 1 89 ? -3.815 -2.528 -23.042 1.00 80.81 89 GLY A CA 1
ATOM 721 C C . GLY A 1 89 ? -2.624 -1.711 -23.515 1.00 80.81 89 GLY A C 1
ATOM 722 O O . GLY A 1 89 ? -1.706 -2.264 -24.118 1.00 80.81 89 GLY A O 1
ATOM 723 N N . ASP A 1 90 ? -2.694 -0.404 -23.263 1.00 88.62 90 ASP A N 1
ATOM 724 C CA . ASP A 1 90 ? -1.553 0.513 -23.377 1.00 88.62 90 ASP A CA 1
ATOM 725 C C . ASP A 1 90 ? -0.676 0.465 -22.097 1.00 88.62 90 ASP A C 1
ATOM 727 O O . ASP A 1 90 ? 0.508 0.788 -22.150 1.00 88.62 90 ASP A O 1
ATOM 731 N N . ASP A 1 91 ? -1.233 -0.040 -20.988 1.00 92.75 91 ASP A N 1
ATOM 732 C CA . ASP A 1 91 ? -0.565 -0.211 -19.695 1.00 92.75 91 ASP A CA 1
ATOM 733 C C . ASP A 1 91 ? -0.399 -1.699 -19.331 1.00 92.75 91 ASP A C 1
ATOM 735 O O . ASP A 1 91 ? -1.176 -2.566 -19.751 1.00 92.75 91 ASP A O 1
ATOM 739 N N . LEU A 1 92 ? 0.618 -1.984 -18.523 1.00 95.88 92 LEU A N 1
ATOM 740 C CA . LEU A 1 92 ? 0.930 -3.280 -17.930 1.00 95.88 92 LEU A CA 1
ATOM 741 C C . LEU A 1 92 ? 0.689 -3.236 -16.425 1.00 95.88 92 LEU A C 1
ATOM 743 O O . LEU A 1 92 ? 1.019 -2.245 -15.776 1.00 95.88 92 LEU A O 1
ATOM 747 N N . LEU A 1 93 ? 0.190 -4.341 -15.879 1.00 96.88 93 LEU A N 1
ATOM 748 C CA . LEU A 1 93 ? -0.084 -4.503 -14.456 1.00 96.88 93 LEU A CA 1
ATOM 749 C C . LEU A 1 93 ? 0.828 -5.575 -13.868 1.00 96.88 93 LEU A C 1
ATOM 751 O O . LEU A 1 93 ? 0.823 -6.723 -14.325 1.00 96.88 93 LEU A O 1
ATOM 755 N N . TYR A 1 94 ? 1.583 -5.209 -12.844 1.00 97.81 94 TYR A N 1
ATOM 756 C CA . TYR A 1 94 ? 2.467 -6.099 -12.103 1.00 97.81 94 TYR A CA 1
ATOM 757 C C . TYR A 1 94 ? 1.975 -6.277 -10.667 1.00 97.81 94 TYR A C 1
ATOM 759 O O . TYR A 1 94 ? 1.502 -5.326 -10.058 1.00 97.81 94 TYR A O 1
ATOM 767 N N . GLU A 1 95 ? 2.127 -7.483 -10.121 1.00 97.81 95 GLU A N 1
ATOM 768 C CA . GLU A 1 95 ? 1.916 -7.787 -8.704 1.00 97.81 95 GLU A CA 1
ATOM 769 C C . GLU A 1 95 ? 3.265 -7.937 -7.980 1.00 97.81 95 GLU A C 1
ATOM 771 O O . GLU A 1 95 ? 4.209 -8.572 -8.475 1.00 97.81 95 GLU A O 1
ATOM 776 N N . TYR A 1 96 ? 3.348 -7.382 -6.776 1.00 97.88 96 TYR A N 1
ATOM 777 C CA . TYR A 1 96 ? 4.497 -7.481 -5.885 1.00 97.88 96 TYR A CA 1
ATOM 778 C C . TYR A 1 96 ? 4.043 -7.811 -4.461 1.00 97.88 96 TYR A C 1
ATOM 780 O O . TYR A 1 96 ? 3.002 -7.350 -4.018 1.00 97.88 96 TYR A O 1
ATOM 788 N N . TYR A 1 97 ? 4.81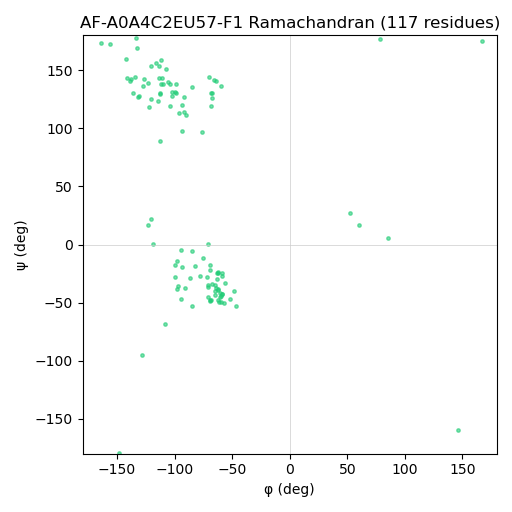5 -8.609 -3.725 1.00 97.25 97 TYR A N 1
ATOM 789 C CA . TYR A 1 97 ? 4.488 -8.993 -2.349 1.00 97.25 97 TYR A CA 1
ATOM 790 C C . TYR A 1 97 ? 5.512 -8.351 -1.408 1.00 97.25 97 TYR A C 1
ATOM 792 O O . TYR A 1 97 ? 6.547 -8.977 -1.160 1.00 97.25 97 TYR A O 1
ATOM 800 N N . PRO A 1 98 ? 5.264 -7.116 -0.928 1.00 95.31 98 PRO A N 1
ATOM 801 C CA . PRO A 1 98 ? 6.206 -6.416 -0.065 1.00 95.31 98 PRO A CA 1
ATOM 802 C C . PRO A 1 98 ? 6.376 -7.152 1.264 1.00 95.31 98 PRO A C 1
ATOM 804 O O . PRO A 1 98 ? 5.413 -7.643 1.862 1.00 95.31 98 PRO A O 1
ATOM 807 N N . GLU A 1 99 ? 7.608 -7.199 1.762 1.00 94.56 99 GLU A N 1
ATOM 808 C CA . GLU A 1 99 ? 7.852 -7.517 3.161 1.00 94.56 99 GLU A CA 1
ATOM 809 C C . GLU A 1 99 ? 7.368 -6.347 4.039 1.00 94.56 99 GLU A C 1
ATOM 811 O O . GLU A 1 99 ? 7.509 -5.177 3.687 1.00 94.56 99 GLU A O 1
ATOM 816 N N . GLU A 1 100 ? 6.821 -6.634 5.226 1.00 90.94 100 GLU A N 1
ATOM 817 C CA . GLU A 1 100 ? 6.260 -5.591 6.108 1.00 90.94 100 GLU A CA 1
ATOM 818 C C . GLU A 1 100 ? 7.281 -4.485 6.443 1.00 90.94 100 GLU A C 1
ATOM 820 O O . GLU A 1 100 ? 6.918 -3.321 6.568 1.00 90.94 100 GLU A O 1
ATOM 825 N N . ASN A 1 101 ? 8.573 -4.816 6.541 1.00 93.88 101 ASN A N 1
ATOM 826 C CA . ASN A 1 101 ? 9.642 -3.844 6.792 1.00 93.88 101 ASN A CA 1
ATOM 827 C C . ASN A 1 101 ? 9.910 -2.880 5.628 1.00 93.88 101 ASN A C 1
ATOM 829 O O . ASN A 1 101 ? 10.570 -1.867 5.847 1.00 93.88 101 ASN A O 1
ATOM 833 N N . GLU A 1 102 ? 9.464 -3.188 4.411 1.00 94.12 102 GLU A N 1
ATOM 834 C CA . GLU A 1 102 ? 9.593 -2.295 3.251 1.00 94.12 102 GLU A CA 1
ATOM 835 C C . GLU A 1 102 ? 8.545 -1.182 3.288 1.00 94.12 102 GLU A C 1
ATOM 837 O O . GLU A 1 102 ? 8.793 -0.080 2.810 1.00 94.12 102 GLU A O 1
ATOM 842 N N . VAL A 1 103 ? 7.406 -1.452 3.928 1.00 94.94 103 VAL A N 1
ATOM 843 C CA . VAL A 1 103 ? 6.240 -0.559 4.019 1.00 94.94 103 VAL A CA 1
ATOM 844 C C . VAL A 1 103 ? 5.904 -0.210 5.472 1.00 94.94 103 VAL A C 1
ATOM 846 O O . VAL A 1 103 ? 4.777 0.156 5.797 1.00 94.94 103 VAL A O 1
ATOM 849 N N . GLN A 1 104 ? 6.886 -0.342 6.368 1.00 95.12 104 GLN A N 1
ATOM 850 C CA . GLN A 1 104 ? 6.666 -0.302 7.813 1.00 95.12 104 GLN A CA 1
ATOM 851 C C . GLN A 1 104 ? 6.069 1.020 8.285 1.00 95.12 104 GLN A C 1
ATOM 853 O O . GLN A 1 104 ? 5.161 1.000 9.104 1.00 95.12 104 GLN A O 1
ATOM 858 N N . ASP A 1 105 ? 6.536 2.151 7.757 1.00 94.56 105 ASP A N 1
ATOM 859 C CA . ASP A 1 105 ? 6.036 3.464 8.176 1.00 94.56 105 ASP A CA 1
ATOM 860 C C . ASP A 1 105 ? 4.536 3.625 7.857 1.00 94.56 105 ASP A C 1
ATOM 862 O O . ASP A 1 105 ? 3.782 4.153 8.675 1.00 94.56 105 ASP A O 1
ATOM 866 N N . LEU A 1 106 ? 4.090 3.110 6.704 1.00 95.50 106 LEU A N 1
ATOM 867 C CA . LEU A 1 106 ? 2.678 3.094 6.317 1.00 95.50 106 LEU A CA 1
ATOM 868 C C . LEU A 1 106 ? 1.874 2.140 7.209 1.00 95.50 106 LEU A C 1
ATOM 870 O O . LEU A 1 106 ? 0.834 2.517 7.748 1.00 95.50 106 LEU A O 1
ATOM 874 N N . VAL A 1 107 ? 2.373 0.917 7.405 1.00 96.19 107 VAL A N 1
ATOM 875 C CA . VAL A 1 107 ? 1.721 -0.093 8.253 1.00 96.19 107 VAL A CA 1
ATOM 876 C C . VAL A 1 107 ? 1.579 0.398 9.695 1.00 96.19 107 VAL A C 1
ATOM 878 O O . VAL A 1 107 ? 0.517 0.235 10.292 1.00 96.19 107 VAL A O 1
ATOM 881 N N . ASP A 1 108 ? 2.620 1.009 10.258 1.00 96.19 108 ASP A N 1
ATOM 882 C CA . ASP A 1 108 ? 2.612 1.529 11.624 1.00 96.19 108 ASP A CA 1
ATOM 883 C C . ASP A 1 108 ? 1.600 2.678 11.771 1.00 96.19 108 ASP A C 1
ATOM 885 O O . ASP A 1 108 ? 0.861 2.703 12.756 1.00 96.19 108 ASP A O 1
ATOM 889 N N . GLY A 1 109 ? 1.501 3.572 10.778 1.00 96.31 109 GLY A N 1
ATOM 890 C CA . GLY A 1 109 ? 0.488 4.633 10.753 1.00 96.31 109 GLY A CA 1
ATOM 891 C C . GLY A 1 109 ? -0.941 4.085 10.703 1.00 96.31 109 GLY A C 1
ATOM 892 O O . GLY A 1 109 ? -1.782 4.453 11.522 1.00 96.31 109 GLY A O 1
ATOM 893 N N . LEU A 1 110 ? -1.206 3.130 9.808 1.00 97.31 110 LEU A N 1
ATOM 894 C CA . LEU A 1 110 ? -2.514 2.474 9.708 1.00 97.31 110 LEU A CA 1
ATOM 895 C C . LEU A 1 110 ? -2.876 1.711 10.992 1.00 97.31 110 LEU A C 1
ATOM 897 O O . LEU A 1 110 ? -4.026 1.743 11.432 1.00 97.31 110 LEU A O 1
ATOM 901 N N . ARG A 1 111 ? -1.902 1.049 11.630 1.00 97.12 111 ARG A N 1
ATOM 902 C CA . ARG A 1 111 ? -2.094 0.359 12.916 1.00 97.12 111 ARG A CA 1
ATOM 903 C C . ARG A 1 111 ? -2.355 1.327 14.067 1.00 97.12 111 ARG A C 1
ATOM 905 O O . ARG A 1 111 ? -3.119 0.990 14.971 1.00 97.12 111 ARG A O 1
ATOM 912 N N . GLU A 1 112 ? -1.751 2.514 14.059 1.00 97.19 112 GLU A N 1
ATOM 913 C CA . GLU A 1 112 ? -2.053 3.556 15.045 1.00 97.19 112 GLU A CA 1
ATOM 914 C C . GLU A 1 112 ? -3.526 3.975 14.944 1.00 97.19 112 GLU A C 1
ATOM 916 O O . GLU A 1 112 ? -4.240 3.894 15.951 1.00 97.19 112 GLU A O 1
ATOM 921 N N . VAL A 1 113 ? -4.004 4.274 13.731 1.00 97.44 113 VAL A N 1
ATOM 922 C CA . VAL A 1 113 ? -5.415 4.603 13.462 1.00 97.44 113 VAL A CA 1
ATOM 923 C C . VAL A 1 113 ? -6.340 3.452 13.860 1.00 97.44 113 VAL A C 1
ATOM 925 O O . VAL A 1 113 ? -7.295 3.642 14.618 1.00 97.44 113 VAL A O 1
ATOM 928 N N . HIS A 1 114 ? -6.024 2.227 13.427 1.00 97.12 114 HIS A N 1
ATOM 929 C CA . HIS A 1 114 ? -6.764 1.018 13.806 1.00 97.12 114 HIS A CA 1
ATOM 930 C C . HIS A 1 114 ? -6.910 0.905 15.319 1.00 97.12 114 HIS A C 1
ATOM 932 O O . HIS A 1 114 ? -8.012 0.691 15.830 1.00 97.12 114 HIS A O 1
ATOM 938 N N . SER A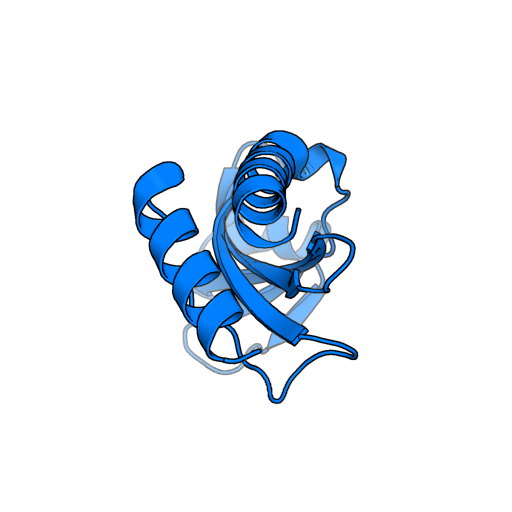 1 115 ? -5.811 1.116 16.045 1.00 96.19 115 SER A N 1
ATOM 939 C CA . SER A 1 115 ? -5.813 1.006 17.495 1.00 96.19 115 SER A CA 1
ATOM 940 C C . SER A 1 115 ? -6.718 2.033 18.175 1.00 96.19 115 SER A C 1
ATOM 942 O O . SER A 1 115 ? -7.288 1.726 19.218 1.00 96.19 115 SER A O 1
ATOM 944 N N . GLY A 1 116 ? -6.904 3.213 17.574 1.00 95.31 116 GLY A N 1
ATOM 945 C CA . GLY A 1 116 ? -7.813 4.248 18.066 1.00 95.31 116 GLY A CA 1
ATOM 946 C C . GLY A 1 116 ? -9.300 3.921 17.886 1.00 95.31 116 GLY A C 1
ATOM 947 O O . GLY A 1 116 ? -10.119 4.373 18.686 1.00 95.31 116 GLY A O 1
ATOM 948 N N . VAL A 1 117 ? -9.649 3.118 16.875 1.00 95.31 117 VAL A N 1
ATOM 949 C CA . VAL A 1 117 ? -11.044 2.776 16.526 1.00 95.31 117 VAL A CA 1
ATOM 950 C C . VAL A 1 117 ? -11.468 1.421 17.108 1.00 95.31 117 VAL A C 1
ATOM 952 O O . VAL A 1 117 ? -12.609 1.210 17.558 1.00 95.31 117 VAL A O 1
ATOM 955 N N . PHE A 1 118 ? -10.558 0.447 17.109 1.00 91.56 118 PHE A N 1
ATOM 956 C CA . PHE A 1 118 ? -10.870 -0.927 17.491 1.00 91.56 118 PHE A CA 1
ATOM 957 C C . PHE A 1 118 ? -10.612 -1.244 18.973 1.00 91.56 118 PHE A C 1
ATOM 959 O O . PHE A 1 118 ? -11.283 -2.152 19.483 1.00 91.56 118 PHE A O 1
ATOM 966 N N . TYR A 1 119 ? -9.800 -0.450 19.689 1.00 84.94 119 TYR A N 1
ATOM 967 C CA . TYR A 1 119 ? -9.434 -0.659 21.103 1.00 84.94 119 TYR A CA 1
ATOM 968 C C . TYR A 1 119 ? -9.771 0.513 22.037 1.00 84.94 119 TYR A C 1
ATOM 970 O O . TYR A 1 119 ? -10.084 0.221 23.222 1.00 84.94 119 TYR A O 1
#

Secondary structure (DSSP, 8-state):
-HHHHHHHHHHHHHHHS-----BTTSSSSSEEEEEEEEEEETTEEEEEEEEEEE-SS-EEEEEEEEEEETT-TTHHHHHHHSEEEE--SSEEEEEE---GGGSHHHHHHHHHHHHHHH-

Sequence (119 aa):
MSDKVDEFEDAVEEETEHDIWVDQHMGDDIGWFFVDSELEFQGETFDAELDFNLSEEDISVLYAEITIDDEDERKSILEEETSLLDAGGDDLLYEYYPEENEVQDLVDGLREVHSGVFY

Nearest PDB structures (foldseek):
  5jlt-assembly3_D  TM=4.172E-01  e=1.326E-01  Tequatrovirus T4
  6xfr-assembly1_A  TM=4.768E-01  e=1.782E+00  Pontibacter korlensis
  7uql-assembly1_A  TM=3.229E-01  e=1.414E+00  Papaver somniferum
  4nex-assembly1_A  TM=3.198E-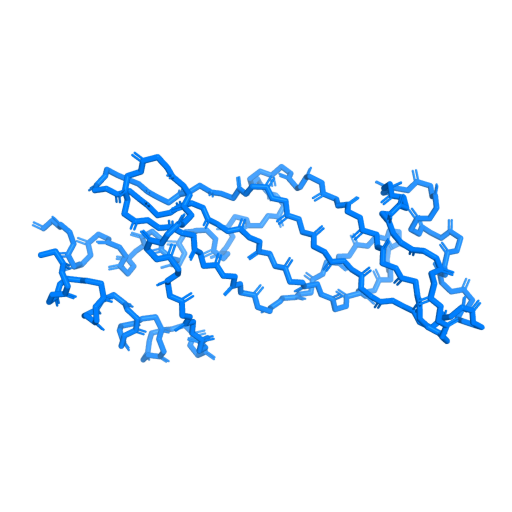01  e=3.773E+00  Xylella fastidiosa Temecula1
  8wb2-assembly1_A  TM=2.334E-01  e=7.494E-01  Arabidopsis thaliana

Radius of gyration: 15.4 Å; Cα contacts (8 Å, |Δi|>4): 202; chains: 1; bounding box: 37×26×45 Å

Solvent-accessible surface area (backbone atoms only — not comparable to full-atom values): 6868 Å² total; per-residue (Å²): 105,69,74,55,51,56,51,43,37,53,43,37,34,75,75,68,75,43,82,52,61,70,42,65,89,37,75,94,70,53,11,26,32,49,43,83,45,76,46,75,57,100,88,44,78,40,63,26,41,35,34,29,41,40,42,89,86,53,70,44,82,64,37,29,42,35,69,42,53,70,85,45,83,64,50,65,56,48,70,72,76,37,43,84,72,43,76,80,71,73,44,29,34,30,41,36,70,73,55,67,82,82,48,36,73,61,52,52,52,53,44,51,50,47,49,72,68,70,106